Protein AF-A0A350IBZ4-F1 (afdb_monomer_lite)

pLDDT: mean 88.41, std 13.19, range [44.69, 98.38]

Structure (mmCIF, N/CA/C/O backbone):
data_AF-A0A350IBZ4-F1
#
_entry.id   AF-A0A350IBZ4-F1
#
loop_
_atom_site.group_PDB
_atom_site.id
_atom_site.type_symbol
_atom_site.label_atom_id
_atom_site.label_alt_id
_atom_site.label_comp_id
_atom_site.label_asym_id
_atom_site.label_entity_id
_atom_site.label_seq_id
_atom_site.pdbx_PDB_ins_code
_atom_site.Cartn_x
_atom_site.Cartn_y
_atom_site.Cartn_z
_atom_site.occupancy
_atom_site.B_iso_or_equiv
_atom_site.auth_seq_id
_atom_site.auth_comp_id
_atom_site.auth_asym_id
_atom_site.auth_atom_id
_atom_site.pdbx_PDB_model_num
ATOM 1 N N . MET A 1 1 ? -3.163 -8.469 -21.307 1.00 44.69 1 MET A N 1
ATOM 2 C CA . MET A 1 1 ? -3.746 -8.595 -19.956 1.00 44.69 1 MET A CA 1
ATOM 3 C C . MET A 1 1 ? -2.620 -8.950 -19.006 1.00 44.69 1 MET A C 1
ATOM 5 O O . MET A 1 1 ? -2.148 -10.076 -19.038 1.00 44.69 1 MET A O 1
ATOM 9 N N . SER A 1 2 ? -2.085 -7.980 -18.266 1.00 52.38 2 SER A N 1
ATOM 10 C CA . SER A 1 2 ? -1.066 -8.263 -17.250 1.00 52.38 2 SER A CA 1
ATOM 11 C C . SER A 1 2 ? -1.689 -9.135 -16.160 1.00 52.38 2 SER A C 1
ATOM 13 O O . SER A 1 2 ? -2.702 -8.747 -15.579 1.00 52.38 2 SER A O 1
ATOM 15 N N . HIS A 1 3 ? -1.122 -10.315 -15.916 1.00 72.31 3 HIS A N 1
ATOM 16 C CA . HIS A 1 3 ? -1.561 -11.225 -14.861 1.00 72.31 3 HIS A CA 1
ATOM 17 C C . HIS A 1 3 ? -1.248 -10.594 -13.494 1.00 72.31 3 HIS A C 1
ATOM 19 O O . HIS A 1 3 ? -0.139 -10.711 -12.979 1.00 72.31 3 HIS A O 1
ATOM 25 N N . CYS A 1 4 ? -2.203 -9.847 -12.941 1.00 82.94 4 CYS A N 1
ATOM 26 C CA . CYS A 1 4 ? -2.130 -9.372 -11.565 1.00 82.94 4 CYS A CA 1
ATOM 27 C C . CYS A 1 4 ? -2.787 -10.393 -10.636 1.00 82.94 4 CYS A C 1
ATOM 29 O O . CYS A 1 4 ? -3.868 -10.902 -10.939 1.00 82.94 4 CYS A O 1
ATOM 31 N N . ILE A 1 5 ? -2.163 -10.639 -9.488 1.00 89.62 5 ILE A N 1
ATOM 32 C CA . ILE A 1 5 ? -2.783 -11.357 -8.375 1.00 89.62 5 ILE A CA 1
ATOM 33 C C . ILE A 1 5 ? -3.557 -10.340 -7.537 1.00 89.62 5 ILE A C 1
ATOM 35 O O . ILE A 1 5 ? -3.082 -9.225 -7.313 1.00 89.62 5 ILE A O 1
ATOM 39 N N . SER A 1 6 ? -4.755 -10.722 -7.094 1.00 91.94 6 SER A N 1
ATOM 40 C CA . SER A 1 6 ? -5.584 -9.927 -6.189 1.00 91.94 6 SER A CA 1
ATOM 41 C C . SER A 1 6 ? -5.563 -10.529 -4.792 1.00 91.94 6 SER A C 1
ATOM 43 O O . SER A 1 6 ? -5.669 -11.743 -4.634 1.00 91.94 6 SER A O 1
ATOM 45 N N . THR A 1 7 ? -5.487 -9.669 -3.786 1.00 93.38 7 THR A N 1
ATOM 46 C CA . THR A 1 7 ? -5.587 -10.027 -2.369 1.00 93.38 7 THR A CA 1
ATOM 47 C C . THR A 1 7 ? -6.326 -8.925 -1.611 1.00 93.38 7 THR A C 1
ATOM 49 O O . THR A 1 7 ? -6.366 -7.781 -2.075 1.00 93.38 7 THR A O 1
ATOM 52 N N . SER A 1 8 ? -6.924 -9.254 -0.470 1.00 95.38 8 SER A N 1
ATOM 53 C CA . SER A 1 8 ? -7.572 -8.288 0.418 1.00 95.38 8 SER A CA 1
ATOM 54 C C . SER A 1 8 ? -7.079 -8.436 1.850 1.00 95.38 8 SER A C 1
ATOM 56 O O . SER A 1 8 ? -6.596 -9.493 2.252 1.00 95.38 8 SER A O 1
ATOM 58 N N . GLY A 1 9 ? -7.185 -7.357 2.618 1.00 95.69 9 GLY A N 1
ATOM 59 C CA . GLY A 1 9 ? -6.836 -7.370 4.031 1.00 95.69 9 GLY A CA 1
ATOM 60 C C . GLY A 1 9 ? -6.933 -5.996 4.677 1.00 95.69 9 GLY A C 1
ATOM 61 O O . GLY A 1 9 ? -7.074 -4.976 3.998 1.00 95.69 9 GLY A O 1
ATOM 62 N N . ILE A 1 10 ? -6.850 -5.991 6.007 1.00 97.19 10 ILE A N 1
ATOM 63 C CA . ILE A 1 10 ? -6.891 -4.777 6.824 1.00 97.19 10 ILE A CA 1
ATOM 64 C C . ILE A 1 10 ? -5.539 -4.074 6.768 1.00 97.19 10 ILE A C 1
ATOM 66 O O . ILE A 1 10 ? -4.515 -4.683 7.074 1.00 97.19 10 ILE A O 1
ATOM 70 N N . VAL A 1 11 ? -5.516 -2.783 6.440 1.00 97.56 11 VAL A N 1
ATOM 71 C CA . VAL A 1 11 ? -4.267 -2.012 6.400 1.00 97.56 11 VAL A CA 1
ATOM 72 C C . VAL A 1 11 ? -3.692 -1.847 7.802 1.00 97.56 11 VAL A C 1
ATOM 74 O O . VAL A 1 11 ? -4.216 -1.111 8.636 1.00 97.56 11 VAL A O 1
ATOM 77 N N . GLN A 1 12 ? -2.552 -2.489 8.036 1.00 97.25 12 GLN A N 1
ATOM 78 C CA . GLN A 1 12 ? -1.826 -2.466 9.302 1.00 97.25 12 GLN A CA 1
ATOM 79 C C . GLN A 1 12 ? -0.823 -1.312 9.379 1.00 97.25 12 GLN A C 1
ATOM 81 O O . GLN A 1 12 ? -0.558 -0.777 10.454 1.00 97.25 12 GLN A O 1
ATOM 86 N N . SER A 1 13 ? -0.207 -0.946 8.251 1.00 97.12 13 SER A N 1
ATOM 87 C CA . SER A 1 13 ? 0.754 0.159 8.197 1.00 97.12 13 SER A CA 1
ATOM 88 C C . SER A 1 13 ? 0.932 0.705 6.788 1.00 97.12 13 SER A C 1
ATOM 90 O O . SER A 1 13 ? 0.890 -0.048 5.815 1.00 97.12 13 SER A O 1
ATOM 92 N N . ILE A 1 14 ? 1.225 2.002 6.712 1.00 97.44 14 ILE A N 1
ATOM 93 C CA . ILE A 1 14 ? 1.587 2.714 5.484 1.00 97.44 14 ILE A CA 1
ATOM 94 C C . ILE A 1 14 ? 2.866 3.497 5.768 1.00 97.44 14 ILE A C 1
ATOM 96 O O . ILE A 1 14 ? 2.932 4.199 6.780 1.00 97.44 14 ILE A O 1
ATOM 100 N N . ILE A 1 15 ? 3.879 3.341 4.919 1.00 97.25 15 ILE A N 1
ATOM 101 C CA . ILE A 1 15 ? 5.183 3.998 5.077 1.00 97.25 15 ILE A CA 1
ATOM 102 C C . ILE A 1 15 ? 5.646 4.498 3.712 1.00 97.25 15 ILE A C 1
ATOM 104 O O . ILE A 1 15 ? 5.795 3.707 2.780 1.00 97.25 15 ILE A O 1
ATOM 108 N N . ALA A 1 16 ? 5.896 5.796 3.594 1.00 96.88 16 ALA A N 1
ATOM 109 C CA . ALA A 1 16 ? 6.535 6.382 2.432 1.00 96.88 16 ALA A CA 1
ATOM 110 C C . ALA A 1 16 ? 8.057 6.407 2.599 1.00 96.88 16 ALA A C 1
ATOM 112 O O . ALA A 1 16 ? 8.600 6.718 3.660 1.00 96.88 16 ALA A O 1
ATOM 113 N N . HIS A 1 17 ? 8.764 6.097 1.518 1.00 95.56 17 HIS A N 1
ATOM 114 C CA . HIS A 1 17 ? 10.217 6.096 1.479 1.00 95.56 17 HIS A CA 1
ATOM 115 C C . HIS A 1 17 ? 10.713 7.262 0.628 1.00 95.56 17 HIS A C 1
ATOM 117 O O . HIS A 1 17 ? 10.841 7.147 -0.586 1.00 95.56 17 HIS A O 1
ATOM 123 N N . GLU A 1 18 ? 11.054 8.386 1.263 1.00 92.19 18 GLU A N 1
ATOM 124 C CA . GLU A 1 18 ? 11.461 9.617 0.563 1.00 92.19 18 GLU A CA 1
ATOM 125 C C . GLU A 1 18 ? 12.665 9.456 -0.377 1.00 92.19 18 GLU A C 1
ATOM 127 O O . GLU A 1 18 ? 12.794 10.212 -1.339 1.00 92.19 18 GLU A O 1
ATOM 132 N N . GLY A 1 19 ? 13.547 8.484 -0.124 1.00 94.50 19 GLY A N 1
ATOM 133 C CA . GLY A 1 19 ? 14.692 8.204 -0.992 1.00 94.50 19 GLY A CA 1
ATOM 134 C C . GLY A 1 19 ? 14.303 7.540 -2.317 1.00 94.50 19 GLY A C 1
ATOM 135 O O . GLY A 1 19 ? 14.772 7.962 -3.370 1.00 94.50 19 GLY A O 1
ATOM 136 N N . SER A 1 20 ? 13.439 6.520 -2.277 1.00 93.88 20 SER A N 1
ATOM 137 C CA . SER A 1 20 ? 12.993 5.798 -3.480 1.00 93.88 20 SER A CA 1
ATOM 138 C C . SER A 1 20 ? 11.713 6.364 -4.093 1.00 93.88 20 SER A C 1
ATOM 140 O O . SER A 1 20 ? 11.400 6.062 -5.240 1.00 93.88 20 SER A O 1
ATOM 142 N N . LYS A 1 21 ? 10.998 7.204 -3.339 1.00 97.06 21 LYS A N 1
ATOM 143 C CA . LYS A 1 21 ? 9.656 7.723 -3.629 1.00 97.06 21 LYS A CA 1
ATOM 144 C C . LYS A 1 21 ? 8.547 6.668 -3.633 1.00 97.06 21 LYS A C 1
ATOM 146 O O . LYS A 1 21 ? 7.435 6.961 -4.069 1.00 97.06 21 LYS A O 1
ATOM 151 N N . ASP A 1 22 ? 8.817 5.469 -3.124 1.00 96.25 22 ASP A N 1
ATOM 152 C CA . ASP A 1 22 ? 7.827 4.395 -3.021 1.00 96.25 22 ASP A CA 1
ATOM 153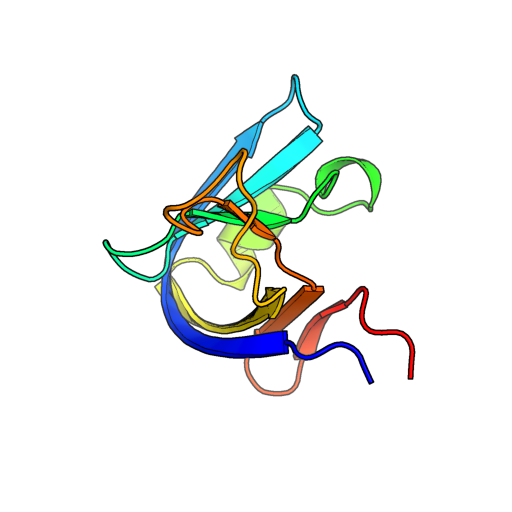 C C . ASP A 1 22 ? 6.940 4.546 -1.779 1.00 96.25 22 ASP A C 1
ATOM 155 O O . ASP A 1 22 ? 7.332 5.156 -0.781 1.00 96.25 22 ASP A O 1
ATOM 159 N N . ILE A 1 23 ? 5.756 3.935 -1.831 1.00 97.12 23 ILE A N 1
ATOM 160 C CA . ILE A 1 23 ? 4.852 3.810 -0.684 1.00 97.12 23 ILE A CA 1
ATOM 161 C C . ILE A 1 23 ? 4.619 2.331 -0.407 1.00 97.12 23 ILE A C 1
ATOM 163 O O . ILE A 1 23 ? 4.099 1.619 -1.263 1.00 97.12 23 ILE A O 1
ATOM 167 N N . ASN A 1 24 ? 4.962 1.891 0.798 1.00 96.00 24 ASN A N 1
ATOM 168 C CA . ASN A 1 24 ? 4.710 0.542 1.279 1.00 96.00 24 ASN A CA 1
ATOM 169 C C . ASN A 1 24 ? 3.374 0.484 2.018 1.00 96.00 24 ASN A C 1
ATOM 171 O O . ASN A 1 24 ? 3.102 1.320 2.880 1.00 96.00 24 ASN A O 1
ATOM 175 N N . ILE A 1 25 ? 2.573 -0.533 1.709 1.00 96.56 25 ILE A N 1
ATOM 176 C CA . ILE A 1 25 ? 1.315 -0.850 2.383 1.00 96.56 25 ILE A CA 1
ATOM 177 C C . ILE A 1 25 ? 1.430 -2.276 2.919 1.00 96.56 25 ILE A C 1
ATOM 179 O O . ILE A 1 25 ? 1.816 -3.194 2.198 1.00 96.56 25 ILE A O 1
ATOM 183 N N . ARG A 1 26 ? 1.098 -2.470 4.194 1.00 95.62 26 ARG A N 1
ATOM 184 C CA . ARG A 1 26 ? 1.069 -3.793 4.824 1.00 95.62 26 ARG A CA 1
ATOM 185 C C . ARG A 1 26 ? -0.360 -4.147 5.199 1.00 95.62 26 ARG A C 1
ATOM 187 O O . ARG A 1 26 ? -0.989 -3.382 5.926 1.00 95.62 26 ARG A O 1
ATOM 194 N N . ILE A 1 27 ? -0.835 -5.290 4.713 1.00 94.69 27 ILE A N 1
ATOM 195 C CA . ILE A 1 27 ? -2.163 -5.853 5.019 1.00 94.69 27 ILE A CA 1
ATOM 196 C C . ILE A 1 27 ? -2.089 -7.245 5.670 1.00 94.69 27 ILE A C 1
ATOM 198 O O . ILE A 1 27 ? -3.076 -7.725 6.217 1.00 94.69 27 ILE A O 1
ATOM 202 N N . ASP A 1 28 ? -0.914 -7.874 5.633 1.00 86.94 28 ASP A N 1
ATOM 203 C CA . ASP A 1 28 ? -0.612 -9.196 6.180 1.00 86.94 28 ASP A CA 1
ATOM 204 C C . ASP A 1 28 ? 0.876 -9.264 6.590 1.00 86.94 28 ASP A C 1
ATOM 206 O O . ASP A 1 28 ? 1.630 -8.302 6.402 1.00 86.94 28 ASP A O 1
ATOM 210 N N . ASP A 1 29 ? 1.295 -10.394 7.164 1.00 81.31 29 ASP A N 1
ATOM 211 C CA . ASP A 1 29 ? 2.696 -10.659 7.522 1.00 81.31 29 ASP A CA 1
ATOM 212 C C . ASP A 1 29 ? 3.492 -11.335 6.385 1.00 81.31 29 ASP A C 1
ATOM 214 O O . ASP A 1 29 ? 4.691 -11.582 6.520 1.00 81.31 29 ASP A O 1
ATOM 218 N N . GLU A 1 30 ? 2.846 -11.639 5.257 1.00 72.62 30 GLU A N 1
ATOM 219 C CA . GLU A 1 30 ? 3.404 -12.462 4.180 1.00 72.62 30 GLU A CA 1
ATOM 220 C C . GLU A 1 30 ? 4.042 -11.640 3.051 1.00 72.62 30 GLU A C 1
ATOM 222 O O . GLU A 1 30 ? 4.896 -12.151 2.322 1.00 72.62 30 GLU A O 1
ATOM 227 N N . GLY A 1 31 ? 3.634 -10.380 2.865 1.00 71.31 31 GLY A N 1
ATOM 228 C CA . GLY A 1 31 ? 4.015 -9.584 1.700 1.00 71.31 31 GLY A CA 1
ATOM 229 C C . GLY A 1 31 ? 4.388 -8.132 1.990 1.00 71.31 31 GLY A C 1
ATOM 230 O O . GLY A 1 31 ? 3.736 -7.427 2.757 1.00 71.31 31 GLY A O 1
ATOM 231 N N . ARG A 1 32 ? 5.414 -7.637 1.282 1.00 83.31 32 ARG A N 1
ATOM 232 C CA . ARG A 1 32 ? 5.697 -6.199 1.164 1.00 83.31 32 ARG A CA 1
ATOM 233 C C . ARG A 1 32 ? 5.048 -5.675 -0.112 1.00 83.31 32 ARG A C 1
ATOM 235 O O . ARG A 1 32 ? 5.623 -5.795 -1.193 1.00 83.31 32 ARG A O 1
ATOM 242 N N . TYR A 1 33 ? 3.849 -5.113 0.016 1.00 93.25 33 TYR A N 1
ATOM 243 C CA . TYR A 1 33 ? 3.168 -4.460 -1.097 1.00 93.25 33 TYR A CA 1
ATOM 244 C C . TYR A 1 33 ? 3.675 -3.033 -1.230 1.00 93.25 33 TYR A C 1
ATOM 246 O O . TYR A 1 33 ? 3.658 -2.277 -0.258 1.00 93.25 33 TYR A O 1
ATOM 254 N N . TYR A 1 34 ? 4.117 -2.654 -2.425 1.00 94.12 34 TYR A N 1
ATOM 255 C CA . TYR A 1 34 ? 4.621 -1.307 -2.659 1.00 94.12 34 TYR A CA 1
ATOM 256 C C . TYR A 1 34 ? 4.075 -0.693 -3.942 1.00 94.12 34 TYR A C 1
ATOM 258 O O . TYR A 1 34 ? 4.018 -1.333 -4.994 1.00 94.12 34 TYR A O 1
ATOM 266 N N . ILE A 1 35 ? 3.692 0.577 -3.854 1.00 95.50 35 ILE A N 1
ATOM 267 C CA . ILE A 1 35 ? 3.389 1.421 -5.004 1.00 95.50 35 ILE A CA 1
ATOM 268 C C . ILE A 1 35 ? 4.700 2.066 -5.443 1.00 95.50 35 ILE A C 1
ATOM 270 O O . ILE A 1 35 ? 5.251 2.917 -4.735 1.00 95.50 35 ILE A O 1
ATOM 274 N N . ASN A 1 36 ? 5.196 1.672 -6.617 1.00 93.81 36 ASN A N 1
ATOM 275 C CA . ASN A 1 36 ? 6.437 2.224 -7.138 1.00 93.81 36 ASN A CA 1
ATOM 276 C C . ASN A 1 36 ? 6.279 3.703 -7.508 1.00 93.81 36 ASN A C 1
ATOM 278 O O . ASN A 1 36 ? 5.3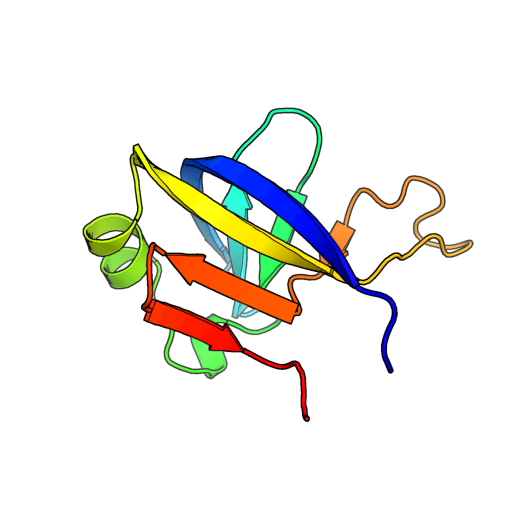75 4.057 -8.277 1.00 93.81 36 ASN A O 1
ATOM 282 N N . ARG A 1 37 ? 7.188 4.538 -6.989 1.00 95.56 37 ARG A N 1
ATOM 283 C CA . ARG A 1 37 ? 7.183 5.999 -7.159 1.00 95.56 37 ARG A CA 1
ATOM 284 C C . ARG A 1 37 ? 5.864 6.657 -6.726 1.00 95.56 37 ARG A C 1
ATOM 286 O O . ARG A 1 37 ? 5.483 7.683 -7.278 1.00 95.56 37 ARG A O 1
ATOM 293 N N . GLY A 1 38 ? 5.148 6.081 -5.754 1.00 96.12 38 GLY A N 1
ATOM 294 C CA . GLY A 1 38 ? 3.846 6.584 -5.300 1.00 96.12 38 GLY A CA 1
ATOM 295 C C . GLY A 1 38 ? 3.839 8.073 -4.928 1.00 96.12 38 GLY A C 1
ATOM 296 O O . GLY A 1 38 ? 2.901 8.777 -5.298 1.00 96.12 38 GLY A O 1
ATOM 297 N N . LEU A 1 39 ? 4.907 8.572 -4.293 1.00 97.06 39 LEU A N 1
ATOM 298 C CA . LEU A 1 39 ? 5.022 9.992 -3.931 1.00 97.06 39 LEU A CA 1
ATOM 299 C C . LEU A 1 39 ? 5.066 10.925 -5.153 1.00 97.06 39 LEU A C 1
ATOM 301 O O . LEU A 1 39 ? 4.509 12.017 -5.122 1.00 97.06 39 LEU A O 1
ATOM 305 N N . GLU A 1 40 ? 5.696 10.501 -6.252 1.00 96.88 40 GLU A N 1
ATOM 306 C CA . GLU A 1 40 ? 5.760 11.292 -7.494 1.00 96.88 40 GLU A CA 1
ATOM 307 C C . GLU A 1 40 ? 4.414 11.328 -8.229 1.00 96.88 40 GLU A C 1
ATOM 309 O O . GLU A 1 40 ? 4.176 12.205 -9.055 1.00 96.88 40 GLU A O 1
ATOM 314 N N . LEU A 1 41 ? 3.518 10.393 -7.908 1.00 94.69 41 LEU A N 1
ATOM 315 C CA . LEU A 1 41 ? 2.170 10.307 -8.468 1.00 94.69 41 LEU A CA 1
ATOM 316 C C . LEU A 1 41 ? 1.143 11.100 -7.648 1.00 94.69 41 LEU A C 1
ATOM 318 O O . LEU A 1 41 ? -0.054 10.993 -7.899 1.00 94.69 41 LEU A O 1
ATOM 322 N N . GLY A 1 42 ? 1.602 11.886 -6.669 1.00 95.75 42 GLY A N 1
ATOM 323 C CA . GLY A 1 42 ? 0.753 12.728 -5.828 1.00 95.75 42 GLY A CA 1
ATOM 324 C C . GLY A 1 42 ? 0.098 11.997 -4.656 1.00 95.75 42 GLY A C 1
ATOM 325 O O . GLY A 1 42 ? -0.693 12.605 -3.941 1.00 95.75 42 GLY A O 1
ATOM 326 N N . LEU A 1 43 ? 0.424 10.721 -4.426 1.00 96.75 43 LEU A N 1
ATOM 327 C CA . LEU A 1 43 ? 0.022 10.036 -3.200 1.00 96.75 43 LEU A CA 1
ATOM 328 C C . LEU A 1 43 ? 0.884 10.530 -2.038 1.00 96.75 43 LEU A C 1
ATOM 330 O O . LEU A 1 43 ? 2.090 10.718 -2.190 1.00 96.75 43 LEU A O 1
ATOM 334 N N . THR A 1 44 ? 0.293 10.670 -0.856 1.00 97.38 44 THR A N 1
ATOM 335 C CA . THR A 1 44 ? 1.036 10.999 0.363 1.00 97.38 44 THR A CA 1
ATOM 336 C C . THR A 1 44 ? 0.767 9.962 1.445 1.00 97.38 44 THR A C 1
ATOM 338 O O . THR A 1 44 ? -0.308 9.361 1.503 1.00 97.38 44 THR A O 1
ATOM 341 N N . GLU A 1 45 ? 1.743 9.741 2.328 1.00 97.69 45 GLU A N 1
ATOM 342 C CA . GLU A 1 45 ? 1.559 8.844 3.474 1.00 97.69 45 GLU A CA 1
ATOM 343 C C . GLU A 1 45 ? 0.405 9.311 4.369 1.00 97.69 45 GLU A C 1
ATOM 345 O O . GLU A 1 45 ? -0.389 8.491 4.825 1.00 97.69 45 GLU A O 1
ATOM 350 N N . ALA A 1 46 ? 0.300 10.622 4.601 1.00 98.00 46 ALA A N 1
ATOM 351 C CA . ALA A 1 46 ? -0.713 11.207 5.469 1.00 98.00 46 ALA A CA 1
ATOM 352 C C . ALA A 1 46 ? -2.129 10.998 4.914 1.00 98.00 46 ALA A C 1
ATOM 354 O O . ALA A 1 46 ? -2.997 10.515 5.640 1.00 98.00 46 ALA A O 1
ATOM 355 N N . ASP A 1 47 ? -2.352 11.292 3.631 1.00 97.88 47 ASP A N 1
ATOM 356 C CA . ASP A 1 47 ? -3.675 11.145 3.014 1.00 97.88 47 ASP A CA 1
ATOM 357 C C . ASP A 1 47 ? -4.103 9.680 2.965 1.00 97.88 47 ASP A C 1
ATOM 359 O O . ASP A 1 47 ? -5.243 9.350 3.291 1.00 97.88 47 ASP A O 1
ATOM 363 N N . LEU A 1 48 ? -3.173 8.779 2.633 1.00 98.00 48 LEU A N 1
ATOM 364 C CA . LEU A 1 48 ? -3.444 7.345 2.639 1.00 98.00 48 LEU A CA 1
ATOM 365 C C . LEU A 1 48 ? -3.751 6.837 4.051 1.00 98.00 48 LEU A C 1
ATOM 367 O O . LEU A 1 48 ? -4.711 6.091 4.229 1.00 98.00 48 LEU A O 1
ATOM 371 N N . LYS A 1 49 ? -2.992 7.259 5.071 1.00 98.38 49 LYS A N 1
ATOM 372 C CA . LYS A 1 49 ? -3.265 6.866 6.462 1.00 98.38 49 LYS A CA 1
ATOM 373 C C . LYS A 1 49 ? -4.633 7.345 6.922 1.00 98.38 49 LYS A C 1
ATOM 375 O O . LYS A 1 49 ? -5.382 6.559 7.486 1.00 98.38 49 LYS A O 1
ATOM 380 N N . ASN A 1 50 ? -4.969 8.600 6.641 1.00 98.19 50 ASN A N 1
ATOM 381 C CA . ASN A 1 50 ? -6.268 9.166 6.995 1.00 98.19 50 ASN A CA 1
ATOM 382 C C . ASN A 1 50 ? -7.429 8.446 6.300 1.00 98.19 50 ASN A C 1
ATOM 384 O O . ASN A 1 50 ? -8.531 8.417 6.838 1.00 98.19 50 ASN A O 1
ATOM 388 N N . LYS A 1 51 ? -7.195 7.899 5.101 1.00 97.62 51 LYS A N 1
ATOM 389 C CA . LYS A 1 51 ? -8.246 7.304 4.278 1.00 97.62 51 LYS A CA 1
ATOM 390 C C . LYS A 1 51 ? -8.461 5.810 4.513 1.00 97.62 51 LYS A C 1
ATOM 392 O O . LYS A 1 51 ? -9.606 5.377 4.472 1.00 97.62 51 LYS A O 1
ATOM 397 N N . ILE A 1 52 ? -7.388 5.033 4.673 1.00 98.00 52 ILE A N 1
ATOM 398 C CA . ILE A 1 52 ? -7.461 3.562 4.629 1.00 98.00 52 ILE A CA 1
ATOM 399 C C . ILE A 1 52 ? -6.714 2.836 5.746 1.00 98.00 52 ILE A C 1
ATOM 401 O O . ILE A 1 52 ? -6.720 1.611 5.757 1.00 98.00 52 ILE A O 1
ATOM 405 N N . LEU A 1 53 ? -6.049 3.522 6.682 1.00 98.06 53 LEU A N 1
ATOM 406 C CA . LEU A 1 53 ? -5.417 2.820 7.805 1.00 98.06 53 LEU A CA 1
ATOM 407 C C . LEU A 1 53 ? -6.487 2.164 8.690 1.00 98.06 53 LEU A C 1
ATOM 409 O O . LEU A 1 53 ? -7.397 2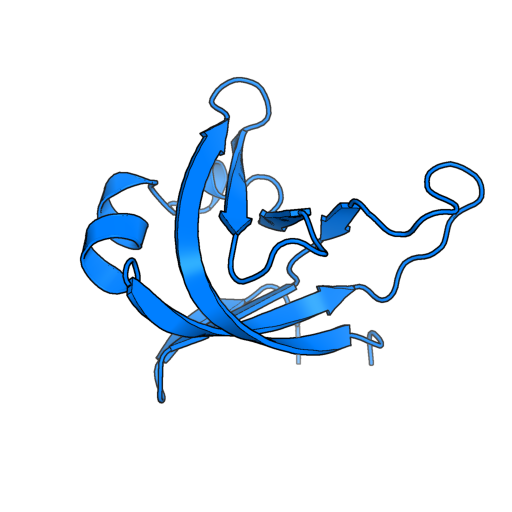.841 9.153 1.00 98.06 53 LEU A O 1
ATOM 413 N N . GLY A 1 54 ? -6.348 0.864 8.958 1.00 97.81 54 GLY A N 1
ATOM 414 C CA . GLY A 1 54 ? -7.341 0.085 9.703 1.00 97.81 54 GLY A CA 1
ATOM 415 C C . GLY A 1 54 ? -8.551 -0.367 8.879 1.00 97.81 54 GLY A C 1
ATOM 416 O O . GLY A 1 54 ? -9.380 -1.103 9.407 1.00 97.81 54 GLY A O 1
ATOM 417 N N . GLU A 1 55 ? -8.628 0.006 7.601 1.00 98.06 55 GLU A N 1
ATOM 418 C CA . GLU A 1 55 ? -9.712 -0.387 6.698 1.00 98.06 55 GLU A CA 1
ATOM 419 C C . GLU A 1 55 ? -9.341 -1.620 5.867 1.00 98.06 55 GLU A C 1
ATOM 421 O O . GLU A 1 55 ? -8.161 -1.887 5.613 1.00 98.06 55 GLU A O 1
ATOM 426 N N . GLU A 1 56 ? -10.351 -2.363 5.409 1.00 97.50 56 GLU A N 1
ATOM 427 C CA . GLU A 1 56 ? -10.157 -3.443 4.438 1.00 97.50 56 GLU A CA 1
ATOM 428 C C . GLU A 1 56 ? -10.006 -2.877 3.023 1.00 97.50 56 GLU A C 1
ATOM 430 O O . GLU A 1 56 ? -10.871 -2.152 2.527 1.00 97.50 56 GLU A O 1
ATOM 435 N N . ILE A 1 57 ? -8.917 -3.238 2.345 1.00 97.81 57 ILE A N 1
ATOM 436 C CA . ILE A 1 57 ? -8.656 -2.841 0.957 1.00 97.81 57 ILE A CA 1
ATOM 437 C C . ILE A 1 57 ? -8.436 -4.059 0.066 1.00 97.81 57 ILE A C 1
ATOM 439 O O . ILE A 1 57 ? -8.110 -5.146 0.540 1.00 97.81 57 ILE A O 1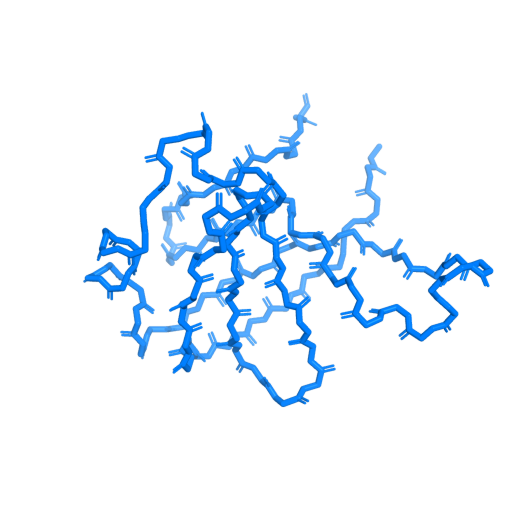
ATOM 443 N N . ILE A 1 58 ? -8.546 -3.849 -1.244 1.00 96.94 58 ILE A N 1
ATOM 444 C CA . ILE A 1 58 ? -8.157 -4.825 -2.263 1.00 96.94 58 ILE A CA 1
ATOM 445 C C . ILE A 1 58 ? -6.898 -4.320 -2.967 1.00 96.94 58 ILE A C 1
ATOM 447 O O . ILE A 1 58 ? -6.882 -3.220 -3.527 1.00 96.94 58 ILE A O 1
ATOM 451 N N . ILE A 1 59 ? -5.852 -5.145 -2.979 1.00 95.25 59 ILE A N 1
ATOM 452 C CA . ILE A 1 59 ? -4.592 -4.886 -3.673 1.00 95.25 59 ILE A CA 1
ATOM 453 C C . ILE A 1 59 ? -4.485 -5.823 -4.871 1.00 95.25 59 ILE A C 1
ATOM 455 O O . ILE A 1 59 ? -4.581 -7.039 -4.731 1.00 95.25 59 ILE A O 1
ATOM 459 N N . HIS A 1 60 ? -4.223 -5.251 -6.044 1.00 93.88 60 HIS A N 1
ATOM 460 C CA . HIS A 1 60 ? -3.781 -6.002 -7.214 1.00 93.88 60 HIS A CA 1
ATOM 461 C C . HIS A 1 60 ? -2.295 -5.737 -7.412 1.00 93.88 60 HIS A C 1
ATOM 463 O O . HIS A 1 60 ? -1.890 -4.578 -7.534 1.00 93.88 60 HIS A O 1
ATOM 469 N N . TYR A 1 61 ? -1.485 -6.787 -7.458 1.00 91.19 61 TYR A N 1
ATOM 470 C CA . TYR A 1 61 ? -0.036 -6.692 -7.623 1.00 91.19 61 TYR A CA 1
ATOM 471 C C . TYR A 1 61 ? 0.447 -7.603 -8.750 1.00 91.19 61 TYR A C 1
ATOM 473 O O . TYR A 1 61 ? -0.228 -8.561 -9.124 1.00 91.19 61 TYR A O 1
ATOM 481 N N . ALA A 1 62 ? 1.590 -7.269 -9.346 1.00 86.00 62 ALA A N 1
ATOM 482 C CA . ALA A 1 62 ? 2.181 -8.070 -10.410 1.00 86.00 62 ALA A CA 1
ATOM 483 C C . ALA A 1 62 ? 2.577 -9.458 -9.884 1.00 86.00 62 ALA A C 1
ATOM 485 O O . ALA A 1 62 ? 3.268 -9.552 -8.869 1.00 86.00 62 ALA A O 1
ATOM 486 N N . ASP A 1 63 ? 2.165 -10.515 -10.589 1.00 73.94 63 ASP A N 1
ATOM 487 C CA . ASP A 1 63 ? 2.683 -11.860 -10.347 1.00 73.94 63 ASP A CA 1
ATOM 488 C C . ASP A 1 63 ? 4.139 -11.913 -10.818 1.00 73.94 63 ASP A C 1
ATOM 490 O O . ASP A 1 63 ? 4.429 -11.804 -12.012 1.00 73.94 63 ASP A O 1
ATOM 494 N N . HIS A 1 64 ? 5.074 -11.951 -9.877 1.00 66.88 64 HIS A N 1
ATOM 495 C CA . HIS A 1 64 ? 6.480 -11.760 -10.177 1.00 66.88 64 HIS A CA 1
ATOM 496 C C . HIS A 1 64 ? 7.323 -12.716 -9.332 1.00 66.88 64 HIS A C 1
ATOM 498 O O . HIS A 1 64 ? 7.626 -12.476 -8.169 1.00 66.88 64 HIS A O 1
ATOM 504 N N . TRP A 1 65 ? 7.779 -13.774 -9.997 1.00 65.38 65 TRP A N 1
ATOM 505 C CA . TRP A 1 65 ? 9.019 -14.474 -9.689 1.00 65.38 65 TRP A CA 1
ATOM 506 C C . TRP A 1 65 ? 10.063 -14.009 -10.708 1.00 65.38 65 TRP A C 1
ATOM 508 O O . TRP A 1 65 ? 9.813 -14.062 -11.913 1.00 65.38 65 TRP A O 1
ATOM 518 N N . THR A 1 66 ? 11.220 -13.512 -10.269 1.00 61.19 66 THR A N 1
ATOM 519 C CA . THR A 1 66 ? 12.384 -13.355 -11.164 1.00 61.19 66 THR A CA 1
ATOM 520 C C . THR A 1 66 ? 13.585 -14.069 -10.558 1.00 61.19 66 THR A C 1
ATOM 522 O O . THR A 1 66 ? 13.632 -14.253 -9.348 1.00 61.19 66 THR A O 1
ATOM 525 N N . PRO A 1 67 ? 14.621 -14.410 -11.339 1.00 58.47 67 PRO A N 1
ATOM 526 C CA . PRO A 1 67 ? 15.873 -14.905 -10.764 1.00 58.47 67 PRO A CA 1
ATOM 527 C C . PRO A 1 67 ? 16.510 -13.955 -9.728 1.00 58.47 67 PRO A C 1
ATOM 529 O O . PRO A 1 67 ? 17.292 -14.403 -8.896 1.00 58.47 67 PRO A O 1
ATOM 532 N N . LEU A 1 68 ? 16.185 -12.655 -9.778 1.00 63.72 68 LEU A N 1
ATOM 533 C CA . LEU A 1 68 ? 16.678 -11.623 -8.856 1.00 63.72 68 LEU A CA 1
ATOM 534 C C . LEU A 1 68 ? 15.775 -11.420 -7.623 1.00 63.72 68 LEU A C 1
ATOM 536 O O . LEU A 1 68 ? 16.266 -10.968 -6.594 1.00 63.72 68 LEU A O 1
ATOM 540 N N . ASP A 1 69 ? 14.492 -11.780 -7.704 1.00 66.19 69 ASP A N 1
ATOM 541 C CA . ASP A 1 69 ? 13.5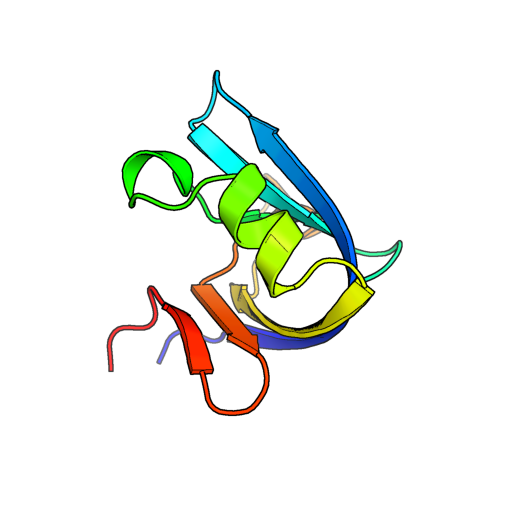90 -11.950 -6.557 1.00 66.19 69 ASP A CA 1
ATOM 542 C C . ASP A 1 69 ? 12.858 -13.296 -6.694 1.00 66.19 69 ASP A C 1
ATOM 544 O O . ASP A 1 69 ? 11.693 -13.356 -7.108 1.00 66.19 69 ASP A O 1
ATOM 548 N N . PRO A 1 70 ? 13.556 -14.406 -6.389 1.00 61.44 70 PRO A N 1
ATOM 549 C CA . PRO A 1 70 ? 12.995 -15.746 -6.518 1.00 61.44 70 PRO A CA 1
ATOM 550 C C . PRO A 1 70 ? 11.956 -16.046 -5.433 1.00 61.44 70 PRO A C 1
ATOM 552 O O . PRO A 1 70 ? 11.296 -17.080 -5.478 1.00 61.44 70 PRO A O 1
ATOM 555 N N . SER A 1 71 ? 11.827 -15.157 -4.446 1.00 65.38 71 SER A N 1
ATOM 556 C CA . SER A 1 71 ? 10.846 -15.239 -3.371 1.00 65.38 71 SER A CA 1
ATOM 557 C C . SER A 1 71 ? 9.557 -14.466 -3.664 1.00 65.38 71 SER A C 1
ATOM 559 O O . SER A 1 71 ? 8.581 -14.645 -2.941 1.00 65.38 71 SER A O 1
ATOM 561 N N . GLY A 1 72 ? 9.546 -13.610 -4.696 1.00 65.56 72 GLY A N 1
ATOM 562 C CA . GLY A 1 72 ? 8.413 -12.739 -5.027 1.00 65.56 72 GLY A CA 1
ATOM 563 C C . GLY A 1 72 ? 7.984 -11.837 -3.866 1.00 65.56 72 GLY A C 1
ATOM 564 O O . GLY A 1 72 ? 6.808 -11.486 -3.739 1.00 65.56 72 GLY A O 1
ATOM 565 N N . LEU A 1 73 ? 8.915 -11.508 -2.962 1.00 66.31 73 LEU A N 1
ATOM 566 C CA . LEU A 1 73 ? 8.610 -10.749 -1.747 1.00 66.31 73 LEU A CA 1
ATOM 567 C C . LEU A 1 73 ? 8.357 -9.271 -2.058 1.00 66.31 73 LEU A C 1
ATOM 569 O O . LEU A 1 73 ? 7.684 -8.594 -1.276 1.00 66.31 73 LEU A O 1
ATOM 573 N N . GLY A 1 74 ? 8.892 -8.763 -3.173 1.00 72.56 74 GLY A N 1
ATOM 574 C CA . GLY A 1 74 ? 8.611 -7.431 -3.695 1.00 72.56 74 GLY A CA 1
ATOM 575 C C . GLY A 1 74 ? 7.314 -7.399 -4.502 1.00 72.56 74 GLY A C 1
ATOM 576 O O . GLY A 1 74 ? 7.343 -7.401 -5.733 1.00 72.56 74 GLY A O 1
ATOM 577 N N . ARG A 1 75 ? 6.165 -7.293 -3.828 1.00 86.31 75 ARG A N 1
ATOM 578 C CA . ARG A 1 75 ? 4.848 -7.271 -4.485 1.00 86.31 75 ARG A CA 1
ATOM 579 C C . ARG A 1 75 ? 4.547 -5.874 -5.036 1.00 86.31 75 ARG A C 1
ATOM 581 O O . ARG A 1 75 ? 4.014 -5.011 -4.339 1.00 86.31 75 ARG A O 1
ATOM 588 N N . HIS A 1 76 ? 4.901 -5.647 -6.301 1.00 90.81 76 HIS A N 1
ATOM 589 C CA . HIS A 1 76 ? 4.656 -4.375 -6.982 1.00 90.81 76 HIS A CA 1
ATOM 590 C C . HIS A 1 76 ? 3.158 -4.181 -7.241 1.00 90.81 76 HIS A C 1
ATOM 592 O O . HIS A 1 76 ? 2.552 -4.881 -8.053 1.00 90.81 76 HIS A O 1
ATOM 598 N N . VAL A 1 77 ? 2.567 -3.212 -6.548 1.00 94.00 77 VAL A N 1
ATOM 599 C CA . VAL A 1 77 ? 1.147 -2.880 -6.628 1.00 94.00 77 VAL A CA 1
ATOM 600 C C . VAL A 1 77 ? 0.835 -2.183 -7.946 1.00 94.00 77 VAL A C 1
ATOM 602 O O . VAL A 1 77 ? 1.438 -1.169 -8.291 1.00 94.00 77 VAL A O 1
ATOM 605 N N . ALA A 1 78 ? -0.161 -2.709 -8.652 1.00 93.69 78 ALA A N 1
ATOM 606 C CA . ALA A 1 78 ? -0.737 -2.122 -9.853 1.00 93.69 78 ALA A CA 1
ATOM 607 C C . ALA A 1 78 ? -2.053 -1.387 -9.562 1.00 93.69 78 ALA A C 1
ATOM 609 O O . ALA A 1 78 ? -2.365 -0.417 -10.247 1.00 93.69 78 ALA A O 1
ATOM 610 N N . ARG A 1 79 ? -2.825 -1.817 -8.554 1.00 95.44 79 ARG A N 1
ATOM 611 C CA . ARG A 1 79 ? -4.080 -1.159 -8.164 1.00 95.44 79 ARG A CA 1
ATOM 612 C C . ARG A 1 79 ? -4.370 -1.318 -6.675 1.00 95.44 79 ARG A C 1
ATOM 614 O O . ARG A 1 79 ? -4.161 -2.397 -6.126 1.00 95.44 79 ARG A O 1
ATOM 621 N N . VAL A 1 80 ? -4.907 -0.265 -6.061 1.00 96.81 80 VAL A N 1
ATOM 622 C CA . VAL A 1 80 ? -5.493 -0.289 -4.711 1.00 96.81 80 VAL A CA 1
ATOM 623 C C . VAL A 1 80 ? -6.930 0.207 -4.791 1.00 96.81 80 VAL A C 1
ATOM 625 O O . VAL A 1 80 ? -7.194 1.264 -5.373 1.00 96.81 80 VAL A O 1
ATOM 628 N N . SER A 1 81 ? -7.851 -0.543 -4.198 1.00 97.31 81 SER A N 1
ATOM 629 C CA . SER A 1 81 ? -9.273 -0.205 -4.151 1.00 97.31 81 SER A CA 1
ATOM 630 C C . SER A 1 81 ? -9.798 -0.287 -2.721 1.00 97.31 81 SER A C 1
ATOM 632 O O . SER A 1 81 ? -9.418 -1.187 -1.973 1.00 97.31 81 SER A O 1
ATOM 634 N N . TYR A 1 82 ? -10.669 0.651 -2.360 1.00 97.25 82 TYR A N 1
ATOM 635 C CA . TYR A 1 82 ? -11.345 0.720 -1.066 1.00 97.25 82 TYR A CA 1
ATOM 636 C C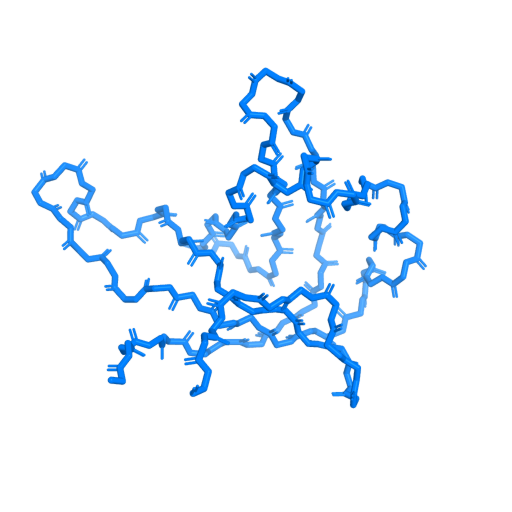 . TYR A 1 82 ? -12.846 0.879 -1.312 1.00 97.25 82 TYR A C 1
ATOM 638 O O . TYR A 1 82 ? -13.296 1.900 -1.839 1.00 97.25 82 TYR A O 1
ATOM 646 N N . GLY A 1 83 ? -13.619 -0.168 -1.014 1.00 94.44 83 GLY A N 1
ATOM 647 C CA . GLY A 1 83 ? -15.018 -0.256 -1.431 1.00 94.44 83 GLY A CA 1
ATOM 648 C C . GLY A 1 83 ? -15.163 -0.078 -2.949 1.00 94.44 83 GLY A C 1
ATOM 649 O O . GLY A 1 83 ? -14.584 -0.833 -3.727 1.00 94.44 83 GLY A O 1
ATOM 650 N N . ASN A 1 84 ? -15.908 0.951 -3.361 1.00 93.69 84 ASN A N 1
ATOM 651 C CA . ASN A 1 84 ? -16.136 1.286 -4.773 1.00 93.69 84 ASN A CA 1
ATOM 652 C C . ASN A 1 84 ? -15.144 2.325 -5.329 1.00 93.69 84 ASN A C 1
ATOM 654 O O . ASN A 1 84 ? -15.272 2.736 -6.482 1.00 93.69 84 ASN A O 1
ATOM 658 N N . GLU A 1 85 ? -14.183 2.785 -4.525 1.00 95.69 85 GLU A N 1
ATOM 659 C CA . GLU A 1 85 ? -13.214 3.798 -4.930 1.00 95.69 85 GLU A CA 1
ATOM 660 C C . GLU A 1 85 ? -11.880 3.170 -5.344 1.00 95.69 85 GLU A C 1
ATOM 662 O O . GLU A 1 85 ? -11.344 2.275 -4.686 1.00 95.69 85 GLU A O 1
ATOM 667 N N . ILE A 1 86 ? -11.307 3.688 -6.430 1.00 96.12 86 ILE A N 1
ATOM 668 C CA . ILE A 1 86 ? -9.948 3.373 -6.862 1.00 96.12 86 ILE A CA 1
ATOM 669 C C . ILE A 1 86 ? -9.014 4.445 -6.303 1.00 96.12 86 ILE A C 1
ATOM 671 O O . ILE A 1 86 ? -9.039 5.589 -6.746 1.00 96.12 86 ILE A O 1
ATOM 675 N N . ILE A 1 87 ? -8.169 4.056 -5.350 1.00 95.81 87 ILE A N 1
ATOM 676 C CA . ILE A 1 87 ? -7.185 4.948 -4.717 1.00 95.81 87 ILE A CA 1
ATOM 677 C C . ILE A 1 87 ? -5.954 5.106 -5.608 1.00 95.81 87 ILE A C 1
ATOM 679 O O . ILE A 1 87 ? -5.350 6.171 -5.688 1.00 95.81 87 ILE A O 1
ATOM 683 N N . PHE A 1 88 ? -5.569 4.024 -6.276 1.00 96.19 88 PHE A N 1
ATOM 684 C CA . PHE A 1 88 ? -4.421 3.992 -7.165 1.00 96.19 88 PHE A CA 1
ATOM 685 C C . PHE A 1 88 ? -4.679 2.994 -8.283 1.00 96.19 88 PHE A C 1
ATOM 687 O O . PHE A 1 88 ? -5.158 1.894 -8.009 1.00 96.19 88 PHE A O 1
ATOM 694 N N . ASN A 1 89 ? -4.330 3.346 -9.522 1.00 94.38 89 ASN A N 1
ATOM 695 C CA . ASN A 1 89 ? -4.401 2.434 -10.656 1.00 94.38 89 ASN A CA 1
ATOM 696 C C . ASN A 1 89 ? -3.308 2.723 -11.692 1.00 94.38 89 ASN A C 1
ATOM 698 O O . ASN A 1 89 ? -3.181 3.840 -12.187 1.00 94.38 89 ASN A O 1
ATOM 702 N N . LYS A 1 90 ? -2.560 1.681 -12.048 1.00 88.38 90 LYS A N 1
ATOM 703 C CA . LYS A 1 90 ? -1.643 1.611 -13.193 1.00 88.38 90 LYS A CA 1
ATOM 704 C C . LYS A 1 90 ? -2.017 0.494 -14.172 1.00 88.38 90 LYS A C 1
ATOM 706 O O . LYS A 1 90 ? -1.292 0.272 -15.139 1.00 88.38 90 LYS A O 1
ATOM 711 N N . ILE A 1 91 ? -3.125 -0.210 -13.940 1.00 81.75 91 ILE A N 1
ATOM 712 C CA . ILE A 1 91 ? -3.683 -1.141 -14.918 1.00 81.75 91 ILE A CA 1
ATOM 713 C C . ILE A 1 91 ? -4.298 -0.288 -16.030 1.00 81.75 91 ILE A C 1
ATOM 715 O O . ILE A 1 91 ? -5.267 0.435 -15.796 1.00 81.75 91 ILE A O 1
ATOM 719 N N . ILE A 1 92 ? -3.685 -0.331 -17.212 1.00 65.69 92 ILE A N 1
ATOM 720 C CA . ILE A 1 92 ? -4.225 0.275 -18.431 1.00 65.69 92 ILE A CA 1
ATOM 721 C C . ILE A 1 92 ? -5.222 -0.737 -19.007 1.00 65.69 92 ILE A C 1
ATOM 723 O O . ILE A 1 92 ? -4.838 -1.884 -19.255 1.00 65.69 92 ILE A O 1
ATOM 727 N N . GLU A 1 93 ? -6.483 -0.328 -19.143 1.00 54.66 93 GLU A N 1
ATOM 728 C CA . GLU A 1 93 ? -7.544 -1.116 -19.792 1.00 54.66 93 GLU A CA 1
ATOM 729 C C . GLU A 1 93 ? -7.397 -1.138 -21.318 1.00 54.66 93 GLU A C 1
ATOM 731 O O . GLU A 1 93 ? -7.009 -0.095 -21.898 1.00 54.66 93 GLU A O 1
#

Foldseek 3Di:
DQDWDKDKAAFAAWDADPVQLKIWTDGDPQATEIAGNCVVVVDDRVVCCVPGHRHMKMWTFGPDQDPVRNPCRYTHTQWIGGVPDTPHHNDDD

Radius of gyration: 12.52 Å; chains: 1; bounding box: 33×28×30 Å

Sequence (93 aa):
MSHCISTSGIVQSIIAHEGSKDINIRIDDEGRYYINRGLELGLTEADLKNKILGEEIIIHYADHWTPLDPSGLGRHVARVSYGNEIIFNKIIE

Secondary structure (DSSP, 8-state):
---EEEEEEE--EEEEETTTTEEEEESSSS-EEEETTGGGGT--HHHHHHHHTTSEEEEEEE---BTTBTT--EEEEEEEEETTEEEEE----